Protein AF-A0A9D8PFH0-F1 (afdb_monomer)

Nearest PDB structures (foldseek):
  3r0a-assembly1_A  TM=5.376E-01  e=2.002E-03  Methanosarcina mazei
  6xjf-assembly3_C  TM=5.687E-01  e=9.816E-02  Pyrococcus furiosus DSM 3638
  7o9m-assembly1_a  TM=1.760E-01  e=1.041E+00  Homo sapiens
  7a5k-assembly1_a3  TM=1.758E-01  e=2.100E+00  Homo sapiens
  7of7-assembly1_a  TM=2.012E-01  e=6.213E+00  Homo sapiens

Secondary structure (DSSP, 8-state):
-EE-SS---SSS-HHHHHHHHHHTT---EEHHHHHHHH--TTHHHHHHIIIIIS-EEEEEEEEE-TTS-EEEEEEEEEEEE-------PPPHHHHHHHHHHTTTB-TTT--BSGGGGG--------------

pLDDT: mean 85.12, std 18.66, range [33.88, 98.56]

Solvent-accessible surface area (backbone atoms only — not comparable to full-atom values): 8072 Å² total; per-residue (Å²): 128,53,78,53,94,64,76,75,90,68,101,61,57,69,58,48,44,53,51,50,55,70,22,63,85,40,50,82,41,46,48,67,60,51,32,65,74,57,71,38,96,64,49,70,56,47,53,48,41,42,29,47,34,58,12,36,43,59,47,77,50,76,42,62,48,97,86,67,47,77,37,52,24,36,22,28,78,47,60,46,33,50,89,35,54,73,80,83,72,80,47,74,64,57,50,46,53,53,37,59,73,46,68,39,30,39,94,86,76,65,52,61,53,71,69,62,79,75,62,82,72,90,72,90,72,90,76,87,79,76,86,133

Mean predicted aligned error: 10.41 Å

Radius of gyration: 20.17 Å; Cα contacts (8 Å, |Δi|>4): 159; chains: 1; bounding box: 37×49×45 Å

Structure (mmCIF, N/CA/C/O backbone):
data_AF-A0A9D8PFH0-F1
#
_entry.id   AF-A0A9D8PFH0-F1
#
loop_
_atom_site.group_PDB
_atom_site.id
_atom_site.type_symbol
_atom_site.label_atom_id
_atom_site.label_alt_id
_atom_site.label_comp_id
_atom_site.label_asym_id
_atom_site.label_entity_id
_atom_site.label_seq_id
_atom_site.pdbx_PDB_ins_code
_atom_site.Cartn_x
_atom_site.Cartn_y
_atom_site.Cartn_z
_atom_site.occupancy
_atom_site.B_iso_or_equiv
_atom_site.auth_seq_id
_atom_site.auth_comp_id
_atom_site.auth_asym_id
_atom_site.auth_atom_id
_atom_site.pdbx_PDB_model_num
ATOM 1 N N . MET A 1 1 ? -5.607 -22.322 -3.743 1.00 58.69 1 MET A N 1
ATOM 2 C CA . MET A 1 1 ? -6.485 -21.445 -2.941 1.00 58.69 1 MET A CA 1
ATOM 3 C C . MET A 1 1 ? -6.364 -21.895 -1.505 1.00 58.69 1 MET A C 1
ATOM 5 O O . MET A 1 1 ? -6.451 -23.096 -1.274 1.00 58.69 1 MET A O 1
ATOM 9 N N . THR A 1 2 ? -6.122 -20.965 -0.585 1.00 71.69 2 THR A N 1
ATOM 10 C CA . THR A 1 2 ? -5.813 -21.293 0.813 1.00 71.69 2 THR A CA 1
ATOM 11 C C . THR A 1 2 ? -6.511 -20.288 1.722 1.00 71.69 2 THR A C 1
ATOM 13 O O . THR A 1 2 ? -6.394 -19.083 1.500 1.00 71.69 2 THR A O 1
ATOM 16 N N . LEU A 1 3 ? -7.257 -20.791 2.707 1.00 73.69 3 LEU A N 1
ATOM 17 C CA . LEU A 1 3 ? -7.781 -20.007 3.823 1.00 73.69 3 LEU A CA 1
ATOM 18 C C . LEU A 1 3 ? -6.764 -20.082 4.959 1.00 73.69 3 LEU A C 1
ATOM 20 O O . LEU A 1 3 ? -6.305 -21.172 5.299 1.00 73.69 3 LEU A O 1
ATOM 24 N N . TYR A 1 4 ? -6.400 -18.932 5.511 1.00 77.19 4 TYR A N 1
ATOM 25 C CA . TYR A 1 4 ? -5.435 -18.832 6.601 1.00 77.19 4 TYR A CA 1
ATOM 26 C C . TYR A 1 4 ? -6.157 -18.472 7.901 1.00 77.19 4 TYR A C 1
ATOM 28 O O . TYR A 1 4 ? -7.036 -17.618 7.898 1.00 77.19 4 TYR A O 1
ATOM 36 N N . HIS A 1 5 ? -5.780 -19.109 9.009 1.00 80.62 5 HIS A N 1
ATOM 37 C CA . HIS A 1 5 ? -6.302 -18.775 10.341 1.00 80.62 5 HIS A CA 1
ATOM 38 C C . HIS A 1 5 ? -5.420 -17.752 11.072 1.00 80.62 5 HIS A C 1
ATOM 40 O O . HIS A 1 5 ? -5.904 -17.003 11.915 1.00 80.62 5 HIS A O 1
ATOM 46 N N . GLU A 1 6 ? -4.144 -17.672 10.690 1.00 85.44 6 GLU A N 1
ATOM 47 C CA . GLU A 1 6 ? -3.1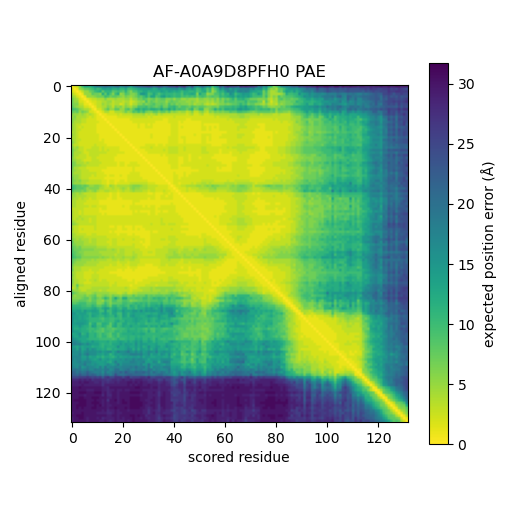48 -16.746 11.229 1.00 85.44 6 GLU A CA 1
ATOM 48 C C . GLU A 1 6 ? -2.359 -16.086 10.088 1.00 85.44 6 GLU A C 1
ATOM 50 O O . GLU A 1 6 ? -2.208 -16.698 9.017 1.00 85.44 6 GLU A O 1
ATOM 55 N N . PRO A 1 7 ? -1.852 -14.853 10.283 1.00 85.62 7 PRO A N 1
ATOM 56 C CA . PRO A 1 7 ? -1.057 -14.187 9.269 1.00 85.62 7 PRO A CA 1
ATOM 57 C C . PRO A 1 7 ? 0.251 -14.957 9.036 1.00 85.62 7 PRO A C 1
ATOM 59 O O . PRO A 1 7 ? 0.900 -15.372 9.999 1.00 85.62 7 PRO A O 1
ATOM 62 N N . PRO A 1 8 ? 0.685 -15.128 7.776 1.00 87.12 8 PRO A N 1
ATOM 63 C CA . PRO A 1 8 ? 1.970 -15.744 7.472 1.00 87.12 8 PRO A CA 1
ATOM 64 C C . PRO A 1 8 ? 3.119 -14.969 8.119 1.00 87.12 8 PRO A C 1
ATOM 66 O O . PRO A 1 8 ? 3.068 -13.745 8.261 1.00 87.12 8 PRO A O 1
ATOM 69 N N . THR A 1 9 ? 4.169 -15.695 8.495 1.00 85.44 9 THR A N 1
ATOM 70 C CA . THR A 1 9 ? 5.322 -15.155 9.229 1.00 85.44 9 THR A CA 1
ATOM 71 C C . THR A 1 9 ? 6.589 -15.052 8.382 1.00 85.44 9 THR A C 1
ATOM 73 O O . THR A 1 9 ? 7.526 -14.366 8.785 1.00 85.44 9 THR A O 1
ATOM 76 N N . ASP A 1 10 ? 6.615 -15.671 7.202 1.00 83.69 10 ASP A N 1
ATOM 77 C CA . ASP A 1 10 ? 7.745 -15.698 6.277 1.00 83.69 10 ASP A CA 1
ATOM 78 C C . ASP A 1 10 ? 7.322 -15.346 4.833 1.00 83.69 10 ASP A C 1
ATOM 80 O O . ASP A 1 10 ? 6.169 -15.018 4.548 1.00 83.69 10 ASP A O 1
ATOM 84 N N . GLY A 1 11 ? 8.289 -15.302 3.909 1.00 86.12 11 GLY A N 1
ATOM 85 C CA . GLY A 1 11 ? 8.034 -15.041 2.483 1.00 86.12 11 GLY A CA 1
ATOM 86 C C . GLY A 1 11 ? 7.688 -13.589 2.120 1.00 86.12 11 GLY A C 1
ATOM 87 O O . GLY A 1 11 ? 7.529 -13.272 0.938 1.00 86.12 11 GLY A O 1
ATOM 88 N N . TYR A 1 12 ? 7.631 -12.691 3.105 1.00 92.69 12 TYR A N 1
ATOM 89 C CA . TYR A 1 12 ? 7.339 -11.272 2.928 1.00 92.69 12 TYR A CA 1
ATOM 90 C C . TYR A 1 12 ? 8.398 -10.375 3.568 1.00 92.69 12 TYR A C 1
ATOM 92 O O . TYR A 1 12 ? 9.043 -10.731 4.549 1.00 92.69 12 TYR A O 1
ATOM 100 N N . SER A 1 13 ? 8.550 -9.166 3.023 1.00 93.88 13 SER A N 1
ATOM 101 C CA . SER A 1 13 ? 9.294 -8.101 3.701 1.00 93.88 13 SER A CA 1
ATOM 102 C C . SER A 1 13 ? 8.620 -7.738 5.025 1.00 93.88 13 SER A C 1
ATOM 104 O O . SER A 1 13 ? 7.391 -7.761 5.094 1.00 93.88 13 SER A O 1
ATOM 106 N N . GLU A 1 14 ? 9.390 -7.263 6.000 1.00 95.06 14 GLU A N 1
ATOM 107 C CA . GLU A 1 14 ? 8.891 -6.800 7.303 1.00 95.06 14 GLU A CA 1
ATOM 108 C C . GLU A 1 14 ? 7.679 -5.859 7.192 1.00 95.06 14 GLU A C 1
ATOM 110 O O . GLU A 1 14 ? 6.647 -6.107 7.808 1.00 95.06 14 GLU A O 1
ATOM 115 N N . ALA A 1 15 ? 7.740 -4.860 6.305 1.00 96.12 15 ALA A N 1
ATOM 116 C CA . ALA A 1 15 ? 6.630 -3.939 6.054 1.00 96.12 15 ALA A CA 1
ATOM 117 C C . ALA A 1 15 ? 5.319 -4.653 5.677 1.00 96.12 15 ALA A C 1
ATOM 119 O O . ALA A 1 15 ? 4.254 -4.323 6.187 1.00 96.12 15 ALA A O 1
ATOM 120 N N . LYS A 1 16 ? 5.394 -5.656 4.796 1.00 96.69 16 LYS A N 1
ATOM 121 C CA . LYS A 1 16 ? 4.229 -6.446 4.371 1.00 96.69 16 LYS A CA 1
ATOM 122 C C . LYS A 1 16 ? 3.686 -7.302 5.516 1.00 96.69 16 LYS A C 1
ATOM 124 O O . LYS A 1 16 ? 2.473 -7.414 5.642 1.00 96.69 16 LYS A O 1
ATOM 129 N N . LEU A 1 17 ? 4.563 -7.868 6.347 1.00 96.69 17 LEU A N 1
ATOM 130 C CA . LEU A 1 17 ? 4.161 -8.644 7.523 1.00 96.69 17 LEU A CA 1
ATOM 131 C C . LEU A 1 17 ? 3.437 -7.766 8.548 1.00 96.69 17 LEU A C 1
ATOM 133 O O . LEU A 1 17 ? 2.390 -8.164 9.048 1.00 96.69 17 LEU A O 1
ATOM 137 N N . ILE A 1 18 ? 3.961 -6.568 8.830 1.00 97.19 18 ILE A N 1
ATOM 138 C CA . ILE A 1 18 ? 3.324 -5.594 9.730 1.00 97.19 18 ILE A CA 1
ATOM 139 C C . ILE A 1 18 ? 1.946 -5.208 9.193 1.00 97.19 18 ILE A C 1
ATOM 141 O O . ILE A 1 18 ? 0.957 -5.342 9.908 1.00 97.19 18 ILE A O 1
ATOM 145 N N . ILE A 1 19 ? 1.866 -4.811 7.919 1.00 97.75 19 ILE A N 1
ATOM 146 C CA . ILE A 1 19 ? 0.600 -4.446 7.271 1.00 97.75 19 ILE A CA 1
ATOM 147 C C . ILE A 1 19 ? -0.412 -5.586 7.380 1.00 97.75 19 ILE A C 1
ATOM 149 O O . ILE A 1 19 ? -1.535 -5.368 7.818 1.00 97.75 19 ILE A O 1
ATOM 153 N N . LEU A 1 20 ? -0.031 -6.809 7.008 1.00 96.88 20 LEU A N 1
ATOM 154 C CA . LEU A 1 20 ? -0.962 -7.932 7.003 1.00 96.88 20 LEU A CA 1
ATOM 155 C C . LEU A 1 20 ? -1.453 -8.283 8.414 1.00 96.88 20 LEU A C 1
ATOM 157 O O . LEU A 1 20 ? -2.629 -8.591 8.574 1.00 96.88 20 LEU A O 1
ATOM 161 N N . LYS A 1 21 ? -0.585 -8.175 9.430 1.00 96.94 21 LYS A N 1
ATOM 162 C CA . LYS A 1 21 ? -0.970 -8.324 10.841 1.00 96.94 21 LYS A CA 1
ATOM 163 C C . LYS A 1 21 ? -1.970 -7.255 11.275 1.00 96.94 21 LYS A C 1
ATOM 165 O O . LYS A 1 21 ? -2.963 -7.597 11.899 1.00 96.94 21 LYS A O 1
ATOM 170 N N . MET A 1 22 ? -1.742 -5.990 10.920 1.00 97.88 22 MET A N 1
ATOM 171 C CA . MET A 1 22 ? -2.666 -4.899 11.257 1.00 97.88 22 MET A CA 1
ATOM 172 C C . MET A 1 22 ? -4.049 -5.091 10.628 1.00 97.88 22 MET A C 1
ATOM 174 O O . MET A 1 22 ? -5.053 -4.778 11.253 1.00 97.88 22 MET A O 1
ATOM 178 N N . LEU A 1 23 ? -4.110 -5.596 9.393 1.00 97.88 23 LEU A N 1
ATOM 179 C CA . LEU A 1 23 ? -5.374 -5.794 8.679 1.00 97.88 23 LEU A CA 1
ATOM 180 C C . LEU A 1 23 ? -6.093 -7.099 9.058 1.00 97.88 23 LEU A C 1
ATOM 182 O O . LEU A 1 23 ? -7.208 -7.315 8.585 1.00 97.88 23 LEU A O 1
ATOM 186 N N . TRP A 1 24 ? -5.467 -7.976 9.851 1.00 97.25 24 TRP A N 1
ATOM 187 C CA . TRP A 1 24 ? -5.889 -9.372 10.005 1.00 97.25 24 TRP A CA 1
ATOM 188 C C . TRP A 1 24 ? -7.287 -9.537 10.601 1.00 97.25 24 TRP A C 1
ATOM 190 O O . TRP A 1 24 ? -8.029 -10.420 10.174 1.00 97.25 24 TRP A O 1
ATOM 200 N N . ASP A 1 25 ? -7.666 -8.659 11.528 1.00 95.94 25 ASP A N 1
ATOM 201 C CA . A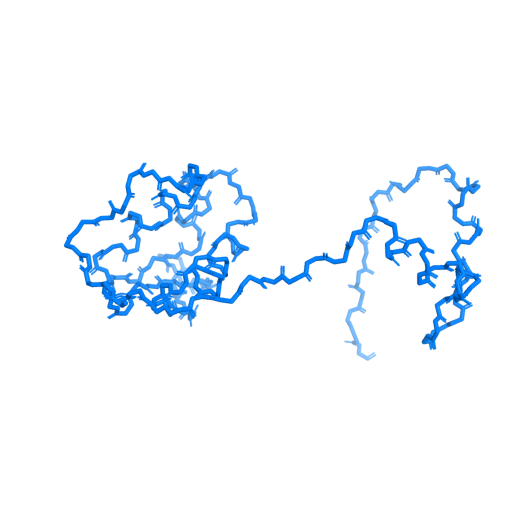SP A 1 25 ? -8.968 -8.706 12.205 1.00 95.94 25 ASP A CA 1
ATOM 202 C C . ASP A 1 25 ? -10.127 -8.245 11.302 1.00 95.94 25 ASP A C 1
ATOM 204 O O . ASP A 1 25 ? -11.293 -8.357 11.669 1.00 95.94 25 ASP A O 1
ATOM 208 N N . GLY A 1 26 ? -9.826 -7.735 10.102 1.00 96.50 26 GLY A N 1
ATOM 209 C CA . GLY A 1 26 ? -10.817 -7.285 9.121 1.00 96.50 26 GLY A CA 1
ATOM 210 C C . GLY A 1 26 ? -11.433 -5.914 9.411 1.00 96.50 26 GLY A C 1
ATOM 211 O O . GLY A 1 26 ? -12.272 -5.431 8.642 1.00 96.50 26 GLY A O 1
ATOM 212 N N . GLU A 1 27 ? -10.982 -5.255 10.476 1.00 97.62 27 GLU A N 1
ATOM 213 C CA . GLU A 1 27 ? -11.338 -3.878 10.793 1.00 97.62 27 GLU A CA 1
ATOM 214 C C . GLU A 1 27 ? -10.649 -2.873 9.863 1.00 97.62 27 GLU A C 1
ATOM 216 O O . GLU A 1 27 ? -9.613 -3.139 9.246 1.00 97.62 27 GLU A O 1
ATOM 221 N N . TRP A 1 28 ? -11.252 -1.690 9.743 1.00 98.19 28 TRP A N 1
ATOM 222 C CA . TRP A 1 28 ? -10.661 -0.598 8.974 1.00 98.19 28 TRP A CA 1
ATOM 223 C C . TRP A 1 28 ? -9.463 -0.006 9.713 1.00 98.19 28 TRP A C 1
ATOM 225 O O . TRP A 1 28 ? -9.613 0.555 10.794 1.00 98.19 28 TRP A O 1
ATOM 235 N N . VAL A 1 29 ? -8.297 -0.050 9.075 1.00 98.31 29 VAL A N 1
ATOM 236 C CA . VAL A 1 29 ? -7.061 0.582 9.548 1.00 98.31 29 VAL A CA 1
ATOM 237 C C . VAL A 1 29 ? -6.765 1.803 8.688 1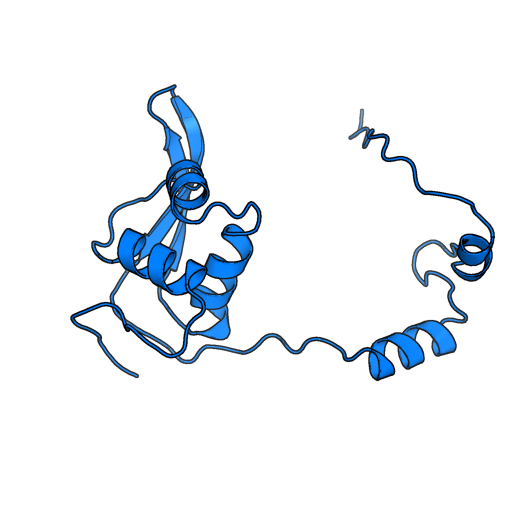.00 98.31 29 VAL A C 1
ATOM 239 O O . VAL A 1 29 ? -6.809 1.729 7.453 1.00 98.31 29 VAL A O 1
ATOM 242 N N . LEU A 1 30 ? -6.477 2.942 9.320 1.00 98.38 30 LEU A N 1
ATOM 243 C CA . LEU A 1 30 ? -6.145 4.165 8.598 1.00 98.38 30 LEU A CA 1
ATOM 244 C C . LEU A 1 30 ? -4.723 4.081 8.042 1.00 98.38 30 LEU A C 1
ATOM 246 O O . LEU A 1 30 ? -3.821 3.497 8.633 1.00 98.38 30 LEU A O 1
ATOM 250 N N . GLY A 1 31 ? -4.502 4.718 6.897 1.00 97.00 31 GLY A N 1
ATOM 251 C CA . GLY A 1 31 ? -3.182 4.802 6.285 1.00 97.00 31 GLY A CA 1
ATOM 252 C C . GLY A 1 31 ? -2.165 5.547 7.150 1.00 97.00 31 GLY A C 1
ATOM 253 O O . GLY A 1 31 ? -0.980 5.256 7.043 1.00 97.00 31 GLY A O 1
ATOM 254 N N . ASP A 1 32 ? -2.617 6.455 8.019 1.00 96.56 32 ASP A N 1
ATOM 255 C CA . ASP A 1 32 ? -1.760 7.127 9.003 1.00 96.56 32 ASP A CA 1
ATOM 256 C C . ASP A 1 32 ? -1.219 6.116 10.032 1.00 96.56 32 ASP A C 1
ATOM 258 O O . ASP A 1 32 ? -0.014 6.086 10.269 1.00 96.56 32 ASP A O 1
ATOM 262 N N . ASP A 1 33 ? -2.069 5.214 10.540 1.00 97.69 33 ASP A N 1
ATOM 263 C CA . ASP A 1 33 ? -1.662 4.156 11.479 1.00 97.69 33 ASP A CA 1
ATOM 264 C C . ASP A 1 33 ? -0.698 3.163 10.809 1.00 97.69 33 ASP A C 1
ATOM 266 O O . ASP A 1 33 ? 0.291 2.726 11.398 1.00 97.69 33 ASP A O 1
ATOM 270 N N . VAL A 1 34 ? -0.952 2.820 9.538 1.00 97.75 34 VAL A N 1
ATOM 271 C CA . VAL A 1 34 ? -0.044 1.966 8.754 1.00 97.75 34 VAL A CA 1
ATOM 272 C C . VAL A 1 34 ? 1.303 2.656 8.535 1.00 97.75 34 VAL A C 1
ATOM 274 O O . VAL A 1 34 ? 2.352 2.019 8.641 1.00 97.75 34 VAL A O 1
ATOM 277 N N . LEU A 1 35 ? 1.290 3.952 8.216 1.00 97.31 35 LEU A N 1
ATOM 278 C CA . LEU A 1 35 ? 2.502 4.743 8.028 1.00 97.31 35 LEU A CA 1
ATOM 279 C C . LEU A 1 35 ? 3.335 4.782 9.309 1.00 97.31 35 LEU A C 1
ATOM 281 O O . LEU A 1 35 ? 4.547 4.583 9.237 1.00 97.31 35 LEU A O 1
ATOM 285 N N . GLU A 1 36 ? 2.693 5.022 10.451 1.00 97.38 36 GLU A N 1
ATOM 286 C CA . GLU A 1 36 ? 3.339 5.039 11.762 1.00 97.38 36 GLU A CA 1
ATOM 287 C C . GLU A 1 36 ? 3.967 3.679 12.089 1.00 97.38 36 GLU A C 1
ATOM 289 O O . GLU A 1 36 ? 5.146 3.616 12.434 1.00 97.38 36 GLU A O 1
ATOM 294 N N . ALA A 1 37 ? 3.227 2.585 11.891 1.00 97.50 37 ALA A N 1
ATOM 295 C CA . ALA A 1 37 ? 3.697 1.239 12.208 1.00 97.50 37 ALA A CA 1
ATOM 296 C C . ALA A 1 37 ? 4.839 0.753 11.299 1.00 97.50 37 ALA A C 1
ATOM 298 O O . ALA A 1 37 ? 5.753 0.067 11.753 1.00 97.50 37 ALA A O 1
ATOM 299 N N . VAL A 1 38 ? 4.792 1.075 10.003 1.00 97.00 38 VAL A N 1
ATOM 300 C CA . VAL A 1 38 ? 5.787 0.607 9.021 1.00 97.00 38 VAL A CA 1
ATOM 301 C C . VAL A 1 38 ? 6.990 1.554 8.925 1.00 97.00 38 VAL A C 1
ATOM 303 O O . VAL A 1 38 ? 8.072 1.140 8.504 1.00 97.00 38 VAL A O 1
ATOM 306 N N . GLY A 1 39 ? 6.812 2.838 9.248 1.00 95.75 39 GLY A N 1
ATOM 307 C CA . GLY A 1 39 ? 7.846 3.869 9.122 1.00 95.75 39 GLY A CA 1
ATOM 308 C C . GLY A 1 39 ? 8.255 4.179 7.674 1.00 95.75 39 GLY A C 1
ATOM 309 O O . GLY A 1 39 ? 9.302 4.781 7.436 1.00 95.75 39 GLY A O 1
ATOM 310 N N . GLN A 1 40 ? 7.463 3.754 6.682 1.00 91.00 40 GLN A N 1
ATOM 311 C CA . GLN A 1 40 ? 7.762 3.920 5.255 1.00 91.00 40 GLN A CA 1
ATOM 312 C C . GLN A 1 40 ? 6.618 4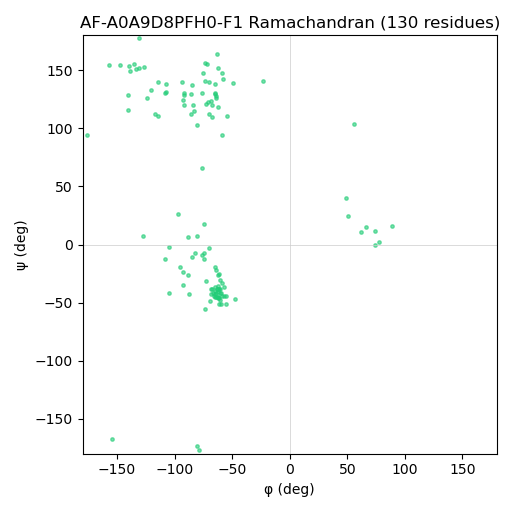.647 4.550 1.00 91.00 40 GLN A C 1
ATOM 314 O O . GLN A 1 40 ? 5.480 4.187 4.552 1.00 91.00 40 GLN A O 1
ATOM 319 N N . SER A 1 41 ? 6.934 5.742 3.854 1.00 90.62 41 SER A N 1
ATOM 320 C CA . SER A 1 41 ? 5.947 6.547 3.116 1.00 90.62 41 SER A CA 1
ATOM 321 C C . SER A 1 41 ? 5.289 5.818 1.941 1.00 90.62 41 SER A C 1
ATOM 323 O O . SER A 1 41 ? 4.219 6.218 1.498 1.00 90.62 41 SER A O 1
ATOM 325 N N . TYR A 1 42 ? 5.906 4.743 1.448 1.00 93.00 42 TYR A N 1
ATOM 326 C CA . TYR A 1 42 ? 5.433 3.928 0.325 1.00 93.00 42 TYR A CA 1
ATOM 327 C C . TYR A 1 42 ? 4.657 2.673 0.771 1.00 93.00 42 TYR A C 1
ATOM 329 O O . TYR A 1 42 ? 4.631 1.661 0.062 1.00 93.00 42 TYR A O 1
ATOM 337 N N . TYR A 1 43 ? 4.036 2.706 1.956 1.00 96.25 43 TYR A N 1
ATOM 338 C CA . TYR A 1 43 ? 3.213 1.605 2.471 1.00 96.25 43 TYR A CA 1
ATOM 339 C C . TYR A 1 43 ? 2.040 1.263 1.534 1.00 96.25 43 TYR A C 1
ATOM 341 O O . TYR A 1 43 ? 1.690 0.095 1.372 1.00 96.25 43 TYR A O 1
ATOM 349 N N . ASP A 1 44 ? 1.480 2.263 0.848 1.00 96.25 44 ASP A N 1
ATOM 350 C CA . ASP A 1 44 ? 0.393 2.122 -0.125 1.00 96.25 44 ASP A CA 1
ATOM 351 C C . ASP A 1 44 ? 0.767 1.143 -1.250 1.00 96.25 44 ASP A C 1
ATOM 353 O O . ASP A 1 44 ? -0.052 0.352 -1.727 1.00 96.25 44 ASP A O 1
ATOM 357 N N . ARG A 1 45 ? 2.040 1.157 -1.660 1.00 94.94 45 ARG A N 1
ATOM 358 C CA . ARG A 1 45 ? 2.579 0.232 -2.649 1.00 94.94 45 ARG A CA 1
ATOM 359 C C . ARG A 1 45 ? 2.635 -1.184 -2.095 1.00 94.94 45 ARG A C 1
ATOM 361 O O . ARG A 1 45 ? 2.262 -2.109 -2.808 1.00 94.94 45 ARG A O 1
ATOM 368 N N . ARG A 1 46 ? 3.060 -1.360 -0.841 1.00 96.62 46 ARG A N 1
ATOM 369 C CA . ARG A 1 46 ? 3.113 -2.679 -0.190 1.00 96.62 46 ARG A CA 1
ATOM 370 C C . ARG A 1 46 ? 1.727 -3.294 -0.046 1.00 96.62 46 ARG A C 1
ATOM 372 O O . ARG A 1 46 ? 1.579 -4.484 -0.303 1.00 96.62 46 ARG A O 1
ATOM 379 N N . ILE A 1 47 ? 0.716 -2.480 0.254 1.00 97.25 47 ILE A N 1
ATOM 380 C CA . ILE A 1 47 ? -0.689 -2.907 0.267 1.00 97.25 47 ILE A CA 1
ATOM 381 C C . ILE A 1 47 ? -1.140 -3.359 -1.127 1.00 97.25 47 ILE A C 1
ATOM 383 O O . ILE A 1 47 ? -1.740 -4.422 -1.264 1.00 97.25 47 ILE A O 1
ATOM 387 N N . ARG A 1 48 ? -0.820 -2.595 -2.181 1.00 95.75 48 ARG A N 1
ATOM 388 C CA . ARG A 1 48 ? -1.138 -2.992 -3.566 1.00 95.75 48 ARG A CA 1
ATOM 389 C C . ARG A 1 48 ? -0.438 -4.278 -3.985 1.00 95.75 48 ARG A C 1
ATOM 391 O O . ARG A 1 48 ? -1.045 -5.084 -4.671 1.00 95.75 48 ARG A O 1
ATOM 398 N N . GLU A 1 49 ? 0.808 -4.485 -3.575 1.00 95.44 49 GLU A N 1
ATOM 399 C CA . GLU A 1 49 ? 1.519 -5.742 -3.825 1.00 95.44 49 GLU A CA 1
ATOM 400 C C . GLU A 1 49 ? 0.833 -6.914 -3.100 1.00 95.44 49 GLU A C 1
ATOM 402 O O . GLU A 1 49 ? 0.581 -7.940 -3.724 1.00 95.44 49 GLU A O 1
ATOM 407 N N . LEU A 1 50 ? 0.452 -6.744 -1.826 1.00 96.00 50 LEU A N 1
ATOM 408 C CA . LEU A 1 50 ? -0.289 -7.764 -1.072 1.00 96.00 50 LEU A CA 1
ATOM 409 C C . LEU A 1 50 ? -1.630 -8.116 -1.734 1.00 96.00 50 LEU A C 1
ATOM 411 O O . LEU A 1 50 ? -2.000 -9.285 -1.816 1.00 96.00 50 LEU A O 1
ATOM 415 N N . ARG A 1 51 ? -2.349 -7.112 -2.234 1.00 96.25 51 ARG A N 1
ATOM 416 C CA . ARG A 1 51 ? -3.640 -7.308 -2.894 1.00 96.25 51 ARG A CA 1
ATOM 417 C C . ARG A 1 51 ? -3.500 -7.923 -4.285 1.00 96.25 51 ARG A C 1
ATOM 419 O O . ARG A 1 51 ? -4.092 -8.957 -4.572 1.00 96.25 51 ARG A O 1
ATOM 426 N N . ASP A 1 52 ? -2.717 -7.283 -5.147 1.00 94.50 52 ASP A N 1
ATOM 427 C CA . ASP A 1 52 ? -2.701 -7.574 -6.580 1.00 94.50 52 ASP A CA 1
ATOM 428 C C . ASP A 1 52 ? -1.715 -8.710 -6.916 1.00 94.50 52 ASP A C 1
ATOM 430 O O . ASP A 1 52 ? -2.031 -9.587 -7.717 1.00 94.50 52 ASP A O 1
ATOM 434 N N . GLU A 1 53 ? -0.518 -8.711 -6.314 1.00 94.19 53 GLU A N 1
ATOM 435 C CA . GLU A 1 53 ? 0.550 -9.672 -6.639 1.00 94.19 53 GLU A CA 1
ATOM 436 C C . GLU A 1 53 ? 0.523 -10.913 -5.752 1.00 94.19 53 GLU A C 1
ATOM 438 O O . GLU A 1 53 ? 0.834 -12.007 -6.222 1.00 94.19 53 GLU A O 1
ATOM 443 N N . ASP A 1 54 ? 0.154 -10.753 -4.480 1.00 93.75 54 ASP A N 1
ATOM 444 C CA . ASP A 1 54 ? 0.094 -11.858 -3.524 1.00 93.75 54 ASP A CA 1
ATOM 445 C C . ASP A 1 54 ? -1.310 -12.471 -3.404 1.00 93.75 54 ASP A C 1
ATOM 447 O O . ASP A 1 54 ? -1.428 -13.626 -2.982 1.00 93.75 54 ASP A O 1
ATOM 451 N N . GLY A 1 55 ? -2.344 -11.735 -3.831 1.00 95.00 55 GLY A N 1
ATOM 452 C CA . GLY A 1 55 ? -3.721 -12.211 -3.975 1.00 95.00 55 GLY A CA 1
ATOM 453 C C . GLY A 1 55 ? -4.603 -12.072 -2.732 1.00 95.00 55 GLY A C 1
ATOM 454 O O . GLY A 1 55 ? -5.633 -12.741 -2.664 1.00 95.00 55 GLY A O 1
ATOM 455 N N . TRP A 1 56 ? -4.219 -11.270 -1.736 1.00 96.56 56 TRP A N 1
ATOM 456 C CA . TRP A 1 56 ? -5.043 -11.046 -0.543 1.00 96.56 56 TRP A CA 1
ATOM 457 C C . TRP A 1 56 ? -6.295 -10.216 -0.860 1.00 96.56 56 TRP A C 1
ATOM 459 O O . TRP A 1 56 ? -6.223 -9.226 -1.589 1.00 96.56 56 TRP A O 1
ATOM 469 N N . ASP A 1 57 ? -7.436 -10.574 -0.264 1.00 96.75 57 ASP A N 1
ATOM 470 C CA . ASP A 1 57 ? -8.713 -9.854 -0.410 1.00 96.75 57 ASP A CA 1
ATOM 471 C C . ASP A 1 57 ? -8.736 -8.562 0.429 1.00 96.75 57 ASP A C 1
ATOM 473 O O . ASP A 1 57 ? -9.454 -8.434 1.422 1.00 96.75 57 ASP A O 1
ATOM 477 N N . ILE A 1 58 ? -7.884 -7.604 0.057 1.00 97.94 58 ILE A N 1
ATOM 478 C CA . ILE A 1 58 ? -7.766 -6.304 0.724 1.00 97.94 58 ILE A CA 1
ATOM 479 C C . ILE A 1 58 ? -8.673 -5.280 0.039 1.00 97.94 58 ILE A C 1
ATOM 481 O O . ILE A 1 58 ? -8.535 -4.986 -1.151 1.00 97.94 58 ILE A O 1
ATOM 485 N N . GLU A 1 59 ? -9.548 -4.660 0.821 1.00 98.19 59 GLU A N 1
ATOM 486 C CA . GLU A 1 59 ? -10.365 -3.527 0.398 1.00 98.19 59 GLU A CA 1
ATOM 487 C C . GLU A 1 59 ? -9.689 -2.210 0.762 1.00 98.19 59 GLU A C 1
ATOM 489 O O . GLU A 1 59 ? -9.121 -2.063 1.842 1.00 98.19 59 GLU A O 1
ATOM 494 N N . SER A 1 60 ? -9.776 -1.238 -0.144 1.00 98.12 60 SER A N 1
ATOM 495 C CA . SER A 1 60 ? -9.319 0.134 0.075 1.00 98.12 60 SER A CA 1
ATOM 496 C C . SER A 1 60 ? -10.502 1.093 0.052 1.00 98.12 60 SER A C 1
ATOM 498 O O . SER A 1 60 ? -11.366 0.983 -0.816 1.00 98.12 60 SER A O 1
ATOM 500 N N . GLY A 1 61 ? -10.503 2.075 0.944 1.00 97.50 61 GLY A N 1
ATOM 501 C CA . GLY A 1 61 ? -11.531 3.104 1.029 1.00 97.50 61 GLY A CA 1
ATOM 502 C C . GLY A 1 61 ? -11.005 4.389 1.656 1.00 97.50 61 GLY A C 1
ATOM 503 O O . GLY A 1 61 ? -9.801 4.574 1.819 1.00 97.50 61 GLY A O 1
ATOM 504 N N . TRP A 1 62 ? -11.930 5.277 2.014 1.00 97.94 62 TRP A N 1
ATOM 505 C CA . TRP A 1 62 ? -11.642 6.509 2.746 1.00 97.94 62 TRP A CA 1
ATOM 506 C C . TRP A 1 62 ? -12.408 6.511 4.066 1.00 97.94 62 TRP A C 1
ATOM 508 O O . TRP A 1 62 ? -13.605 6.206 4.086 1.00 97.94 62 TRP A O 1
ATOM 518 N N . ARG A 1 63 ? -11.729 6.842 5.163 1.00 97.88 63 ARG A N 1
ATOM 519 C CA . ARG A 1 63 ? -12.311 6.962 6.509 1.00 97.88 63 ARG A CA 1
ATOM 520 C C . ARG A 1 63 ? -11.801 8.232 7.174 1.00 97.88 63 ARG A C 1
ATOM 522 O O . ARG A 1 63 ? -10.761 8.755 6.785 1.00 97.88 63 ARG A O 1
ATOM 529 N N . GLU A 1 64 ? -12.562 8.750 8.123 1.00 97.56 64 GLU A N 1
ATOM 530 C CA . GLU A 1 64 ? -12.144 9.902 8.918 1.00 97.56 64 GLU A CA 1
ATOM 531 C C . GLU A 1 64 ? -11.291 9.427 10.089 1.00 97.56 64 GLU A C 1
ATOM 533 O O . GLU A 1 64 ? -11.587 8.406 10.712 1.00 97.56 64 GLU A O 1
ATOM 538 N N . ASN A 1 65 ? -10.208 10.150 10.352 1.00 94.62 65 ASN A N 1
ATOM 539 C CA . ASN A 1 65 ? -9.423 9.966 11.561 1.00 94.62 65 ASN A CA 1
ATOM 540 C C . ASN A 1 65 ? -10.104 10.656 12.761 1.00 94.62 65 ASN A C 1
ATOM 542 O O . ASN A 1 65 ? -11.195 11.218 12.640 1.00 94.62 65 ASN A O 1
ATOM 546 N N . LYS A 1 66 ? -9.461 10.624 13.934 1.00 92.62 66 LYS A N 1
ATOM 547 C CA . LYS A 1 66 ? -10.010 11.218 15.167 1.00 92.62 66 LYS A CA 1
ATOM 548 C C . LYS A 1 66 ? -10.230 12.730 15.053 1.00 92.62 66 LYS A C 1
ATOM 550 O O . LYS A 1 66 ? -11.091 13.273 15.735 1.00 92.62 66 LYS A O 1
ATOM 555 N N . GLU A 1 67 ? -9.490 13.396 14.172 1.00 95.25 67 GLU A N 1
ATOM 556 C CA . GLU A 1 67 ? -9.606 14.824 13.880 1.00 95.25 67 GLU A CA 1
ATOM 557 C C . GLU A 1 67 ? -10.639 15.133 12.776 1.00 95.25 67 GLU A C 1
ATOM 559 O O . GLU A 1 67 ? -10.737 16.276 12.328 1.00 95.25 67 GLU A O 1
ATOM 564 N N . GLY A 1 68 ? -11.403 14.137 12.307 1.00 95.12 68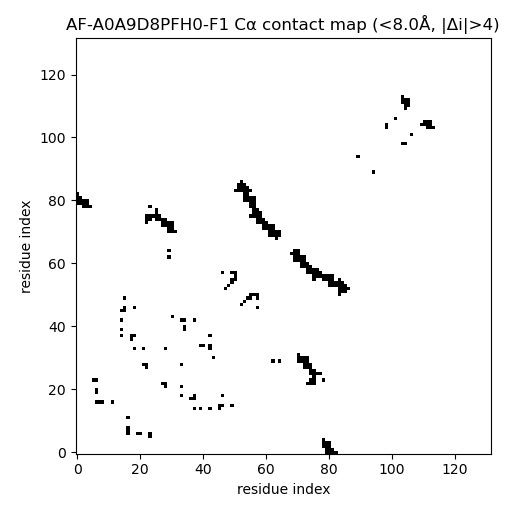 GLY A N 1
ATOM 565 C CA . GLY A 1 68 ? -12.409 14.302 11.250 1.00 95.12 68 GLY A CA 1
ATOM 566 C C . GLY A 1 68 ? -11.817 14.462 9.846 1.00 95.12 68 GLY A C 1
ATOM 567 O O . GLY A 1 68 ? -12.514 14.835 8.903 1.00 95.12 68 GLY A O 1
ATOM 568 N N . VAL A 1 69 ? -10.520 14.204 9.671 1.00 96.62 69 VAL A N 1
ATOM 569 C CA . VAL A 1 69 ? -9.846 14.350 8.382 1.00 96.62 69 VAL A CA 1
ATOM 570 C C . VAL A 1 69 ? -9.890 13.032 7.623 1.00 96.62 69 VAL A C 1
ATOM 572 O O . VAL A 1 69 ? -9.488 11.985 8.129 1.00 96.62 69 VAL A O 1
ATOM 575 N N . LYS A 1 70 ? -10.340 13.077 6.365 1.00 97.38 70 LYS A N 1
ATOM 576 C CA . LYS A 1 70 ? -10.356 11.894 5.500 1.00 97.38 70 LYS A CA 1
ATOM 577 C C . LYS A 1 70 ? -8.941 11.406 5.194 1.00 97.38 70 LYS A C 1
ATOM 579 O O . LYS A 1 70 ? -8.069 12.165 4.757 1.00 97.38 70 LYS A O 1
ATOM 584 N N . ARG A 1 71 ? -8.747 10.107 5.383 1.00 97.25 71 ARG A N 1
ATOM 585 C CA . ARG A 1 71 ? -7.519 9.363 5.121 1.00 97.25 71 ARG A CA 1
ATOM 586 C C . ARG A 1 71 ? -7.820 8.113 4.305 1.00 97.25 71 ARG A C 1
ATOM 588 O O . ARG A 1 71 ? -8.937 7.590 4.389 1.00 97.25 71 ARG A O 1
ATOM 595 N N . PRO A 1 72 ? -6.851 7.632 3.507 1.00 97.69 72 PRO A N 1
ATOM 596 C CA . PRO A 1 72 ? -6.958 6.299 2.940 1.00 97.69 72 PRO A CA 1
ATOM 597 C C . PRO A 1 72 ? -7.085 5.294 4.085 1.00 97.69 72 PRO A C 1
ATOM 599 O O . PRO A 1 72 ? -6.467 5.465 5.133 1.00 97.69 72 PRO A O 1
ATOM 602 N N . ALA A 1 73 ? -7.894 4.267 3.893 1.00 98.19 73 ALA A N 1
ATOM 603 C CA . ALA A 1 73 ? -8.110 3.216 4.871 1.00 98.19 73 ALA A CA 1
ATOM 604 C C . ALA A 1 73 ? -8.173 1.867 4.170 1.00 98.19 73 ALA A C 1
ATOM 606 O O . ALA A 1 73 ? -8.547 1.783 2.995 1.00 98.19 73 ALA A O 1
ATOM 607 N N . TYR A 1 74 ? -7.818 0.819 4.899 1.00 98.56 74 TYR A N 1
ATOM 608 C CA . TYR A 1 74 ? -7.692 -0.524 4.357 1.00 98.56 74 TYR A CA 1
ATOM 609 C C . TYR A 1 74 ? -8.261 -1.538 5.336 1.00 98.56 74 TYR A C 1
ATOM 611 O O . TYR A 1 74 ? -8.199 -1.327 6.543 1.00 98.56 74 TYR A O 1
ATOM 619 N N . ARG A 1 75 ? -8.795 -2.640 4.818 1.00 98.25 75 ARG A N 1
ATOM 620 C CA . ARG A 1 75 ? -9.170 -3.802 5.628 1.00 98.25 75 ARG A CA 1
ATOM 621 C C . ARG A 1 75 ? -8.991 -5.087 4.846 1.00 98.25 75 ARG A C 1
ATOM 623 O O . ARG A 1 75 ? -9.096 -5.082 3.617 1.00 98.25 75 ARG A O 1
ATOM 630 N N . LEU A 1 76 ? -8.787 -6.188 5.552 1.00 98.00 76 LEU A N 1
ATOM 631 C CA . LEU A 1 76 ? -8.888 -7.515 4.965 1.00 98.00 76 LEU A CA 1
ATOM 632 C C . LEU A 1 76 ? -10.367 -7.935 4.954 1.00 98.00 76 LEU A C 1
ATOM 634 O O . LEU A 1 76 ? -10.981 -8.075 6.005 1.00 98.00 76 LEU A O 1
ATOM 638 N N . ARG A 1 77 ? -10.976 -8.102 3.776 1.00 97.19 77 ARG A N 1
ATOM 639 C CA . ARG A 1 77 ? -12.392 -8.509 3.671 1.00 97.19 77 ARG A CA 1
ATOM 640 C C . ARG A 1 77 ? -12.609 -9.965 4.043 1.00 97.19 77 ARG A C 1
ATOM 642 O O . ARG A 1 77 ? -13.681 -10.326 4.520 1.00 97.19 77 ARG A O 1
ATOM 649 N N . SER A 1 78 ? -11.611 -10.795 3.777 1.00 95.38 78 SER A N 1
ATOM 650 C CA . SER A 1 78 ? -11.606 -12.205 4.126 1.00 95.38 78 SER A CA 1
ATOM 651 C C . SER A 1 78 ? -10.171 -12.718 4.199 1.00 95.38 78 SER A C 1
ATOM 653 O O . SER A 1 78 ? -9.285 -12.215 3.508 1.00 95.38 78 SER A O 1
ATOM 655 N N . HIS A 1 79 ? -9.932 -13.778 4.973 1.00 94.44 79 HIS A N 1
ATOM 656 C CA . HIS A 1 79 ? -8.633 -14.471 5.001 1.00 94.44 79 HIS A CA 1
ATOM 657 C C . HIS A 1 79 ? -8.376 -15.336 3.755 1.00 94.44 79 HIS A C 1
ATOM 659 O O . HIS A 1 79 ? -7.528 -16.232 3.763 1.00 94.44 79 HIS A O 1
ATOM 665 N N . TYR A 1 80 ? -9.128 -15.095 2.681 1.00 91.00 80 TYR A N 1
ATOM 666 C CA . TYR A 1 80 ? -8.933 -15.734 1.395 1.00 91.00 80 TYR A CA 1
ATOM 667 C C . TYR A 1 80 ? -7.736 -15.120 0.668 1.00 91.00 80 TYR A C 1
ATOM 669 O O . TYR A 1 80 ? -7.634 -13.903 0.492 1.00 91.00 80 TYR A O 1
ATOM 677 N N . ARG A 1 81 ? -6.857 -16.001 0.182 1.00 92.31 81 ARG A N 1
ATOM 678 C CA . ARG A 1 81 ? -5.763 -15.645 -0.717 1.00 92.31 81 ARG A CA 1
ATOM 679 C C . ARG A 1 81 ? -5.970 -16.289 -2.087 1.00 92.31 81 ARG A C 1
ATOM 681 O O . ARG A 1 81 ? -5.888 -17.514 -2.244 1.00 92.31 81 ARG A O 1
ATOM 688 N N . GLY A 1 82 ? -6.254 -15.443 -3.071 1.00 89.06 82 GLY A N 1
ATOM 689 C CA . GLY A 1 82 ? -6.421 -15.805 -4.472 1.00 89.06 82 GLY A CA 1
ATOM 690 C C . GLY A 1 82 ? -5.101 -15.963 -5.225 1.00 89.06 82 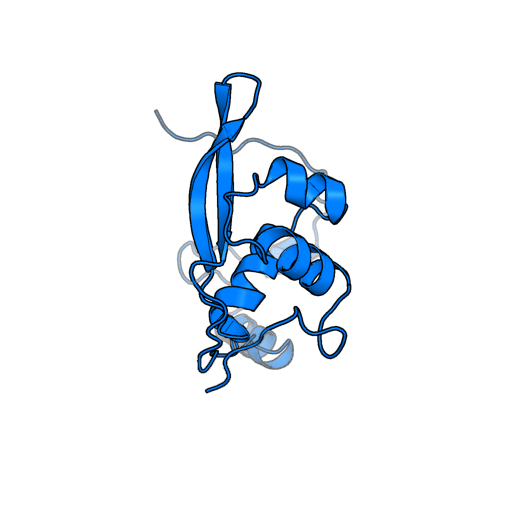GLY A C 1
ATOM 691 O O . GLY A 1 82 ? -4.011 -15.921 -4.655 1.00 89.06 82 GLY A O 1
ATOM 692 N N . GLN A 1 83 ? -5.205 -16.158 -6.541 1.00 87.38 83 GLN A N 1
ATOM 693 C CA . GLN A 1 83 ? -4.047 -16.174 -7.429 1.00 87.38 83 GLN A CA 1
ATOM 694 C C . GLN A 1 83 ? -3.650 -14.730 -7.749 1.00 87.38 83 GLN A C 1
ATOM 696 O O . GLN A 1 83 ? -4.311 -14.061 -8.539 1.00 87.38 83 GLN A O 1
ATOM 701 N N . GLY A 1 84 ? -2.597 -14.242 -7.100 1.00 86.19 84 GLY A N 1
ATOM 702 C CA . GLY A 1 84 ? -2.036 -12.935 -7.417 1.00 86.19 84 GLY A CA 1
ATOM 703 C C . GLY A 1 84 ? -1.294 -12.930 -8.759 1.00 86.19 84 GLY A C 1
ATOM 704 O O . GLY A 1 84 ? -0.833 -13.968 -9.244 1.00 86.19 84 GLY A O 1
ATOM 705 N N . ILE A 1 85 ? -1.191 -11.752 -9.372 1.00 87.75 85 ILE A N 1
ATOM 706 C CA . ILE A 1 85 ? -0.533 -11.536 -10.663 1.00 87.75 85 ILE A CA 1
ATOM 707 C C . ILE A 1 85 ? 0.653 -10.607 -10.436 1.00 87.75 85 ILE A C 1
ATOM 709 O O . ILE A 1 85 ? 0.484 -9.423 -10.142 1.00 87.75 85 ILE A O 1
ATOM 713 N N . LYS A 1 86 ? 1.875 -11.126 -10.596 1.00 83.81 86 LYS A N 1
ATOM 714 C CA . LYS A 1 86 ? 3.075 -10.292 -10.484 1.00 83.81 86 LYS A CA 1
ATOM 715 C C . LYS A 1 86 ? 3.088 -9.239 -11.583 1.00 83.81 86 LYS A C 1
ATOM 717 O O . LYS A 1 86 ? 2.990 -9.565 -12.767 1.00 83.81 86 LYS A O 1
ATOM 722 N N . ARG A 1 87 ? 3.271 -7.974 -11.200 1.00 74.25 87 ARG A N 1
ATOM 723 C CA . ARG A 1 87 ? 3.488 -6.899 -12.167 1.00 74.25 87 ARG A CA 1
ATOM 724 C C . ARG A 1 87 ? 4.843 -7.124 -12.835 1.00 74.25 87 ARG A C 1
ATOM 726 O O . ARG A 1 87 ? 5.878 -7.141 -12.169 1.00 74.25 87 ARG A O 1
ATOM 733 N N . ILE A 1 88 ? 4.841 -7.290 -14.154 1.00 77.56 88 ILE A N 1
ATOM 734 C CA . ILE A 1 88 ? 6.076 -7.381 -14.933 1.00 77.56 88 ILE A CA 1
ATOM 735 C C . ILE A 1 88 ? 6.708 -5.990 -14.923 1.00 77.56 88 ILE A C 1
ATOM 737 O O . ILE A 1 88 ? 6.154 -5.036 -15.469 1.00 77.56 88 ILE A O 1
ATOM 741 N N . SER A 1 89 ? 7.852 -5.855 -14.255 1.00 78.62 89 SER A N 1
ATOM 742 C CA . SER A 1 89 ? 8.666 -4.650 -14.389 1.00 78.62 89 SER A CA 1
ATOM 743 C C . SER A 1 89 ? 9.583 -4.818 -15.591 1.00 78.62 89 SER A C 1
ATOM 745 O O . SER A 1 89 ? 10.265 -5.831 -15.706 1.00 78.62 89 SER A O 1
ATOM 747 N N . ILE A 1 90 ? 9.594 -3.827 -16.483 1.00 85.94 90 ILE A N 1
ATOM 748 C CA . ILE A 1 90 ? 10.566 -3.800 -17.575 1.00 85.94 90 ILE A CA 1
ATOM 749 C C . ILE A 1 90 ? 11.974 -3.649 -16.991 1.00 85.94 90 ILE A C 1
ATOM 751 O O . ILE A 1 90 ? 12.239 -2.782 -16.143 1.00 85.94 90 ILE A O 1
ATOM 755 N N . SER A 1 91 ? 12.873 -4.517 -17.432 1.00 87.06 91 SER A N 1
ATOM 756 C CA . SER A 1 91 ? 14.279 -4.534 -17.052 1.00 87.06 91 SER A CA 1
ATOM 757 C C . SER A 1 91 ? 14.994 -3.258 -17.502 1.00 87.06 91 SER A C 1
ATOM 759 O O . SER A 1 91 ? 14.526 -2.505 -18.358 1.00 87.06 91 SER A O 1
ATOM 761 N N . ALA A 1 92 ? 16.176 -2.998 -16.939 1.00 87.31 92 ALA A N 1
ATOM 762 C CA . ALA A 1 92 ? 17.007 -1.878 -17.382 1.00 87.31 92 ALA A CA 1
ATOM 763 C C . ALA A 1 92 ? 17.417 -2.002 -18.862 1.00 87.31 92 ALA A C 1
ATOM 765 O O . ALA A 1 92 ? 17.571 -0.985 -19.534 1.00 87.31 92 ALA A O 1
ATOM 766 N N . ALA A 1 93 ? 17.568 -3.233 -19.363 1.00 89.19 93 ALA A N 1
ATOM 767 C CA . ALA A 1 93 ? 17.863 -3.499 -20.765 1.00 89.19 93 ALA A CA 1
ATOM 768 C C . ALA A 1 93 ? 16.663 -3.160 -21.660 1.00 89.19 93 ALA A C 1
ATOM 770 O O . ALA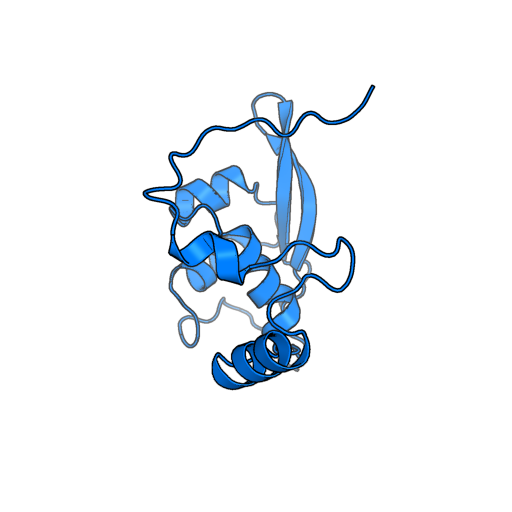 A 1 93 ? 16.822 -2.409 -22.613 1.00 89.19 93 ALA A O 1
ATOM 771 N N . GLU A 1 94 ? 15.458 -3.614 -21.311 1.00 90.62 94 GLU A N 1
ATOM 772 C CA . GLU A 1 94 ? 14.236 -3.279 -22.059 1.00 90.62 94 GLU A CA 1
ATOM 773 C C . GLU A 1 94 ? 13.946 -1.777 -22.032 1.00 90.62 94 GLU A C 1
ATOM 775 O O . GLU A 1 94 ? 13.633 -1.188 -23.061 1.00 90.62 94 GLU A O 1
ATOM 780 N N . LYS A 1 95 ? 14.136 -1.120 -20.880 1.00 89.00 95 LYS A N 1
ATOM 781 C CA . LYS A 1 95 ? 14.063 0.347 -20.789 1.00 89.00 95 LYS A CA 1
ATOM 782 C C . LYS A 1 95 ? 15.043 1.022 -21.740 1.00 89.00 95 LYS A C 1
ATOM 784 O O . LYS A 1 95 ? 14.678 1.999 -22.382 1.00 89.00 95 LYS A O 1
ATOM 789 N N . ARG A 1 96 ? 16.282 0.527 -21.808 1.00 89.06 96 ARG A N 1
ATOM 790 C CA . ARG A 1 96 ? 17.297 1.061 -22.718 1.00 89.06 96 ARG A CA 1
ATOM 791 C C . ARG A 1 96 ? 16.867 0.892 -24.172 1.00 89.06 96 ARG A C 1
ATOM 793 O O . ARG A 1 96 ? 16.948 1.864 -24.904 1.00 89.06 96 ARG A O 1
ATOM 800 N N . LEU A 1 97 ? 16.353 -0.280 -24.547 1.00 93.69 97 LEU A N 1
ATOM 801 C CA . LEU A 1 97 ? 15.860 -0.544 -25.901 1.00 93.69 97 LEU A CA 1
ATOM 802 C C . LEU A 1 97 ? 14.737 0.419 -26.303 1.00 93.69 97 LEU A C 1
ATOM 804 O O . LEU A 1 97 ? 14.780 0.969 -27.397 1.00 93.69 97 LEU A O 1
ATOM 808 N N . ILE A 1 98 ?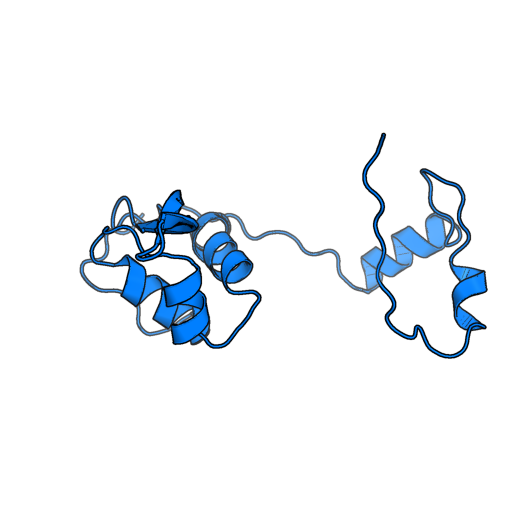 13.773 0.662 -2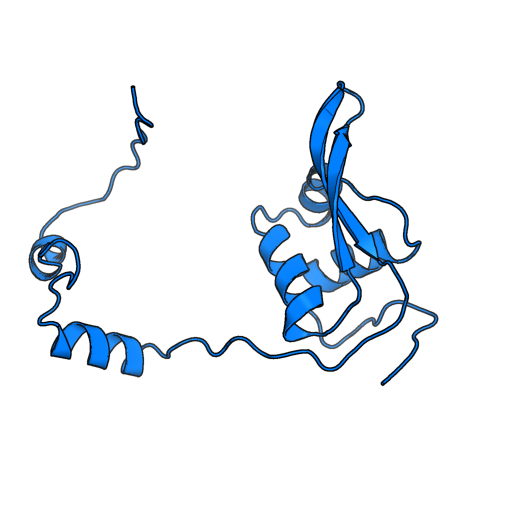5.408 1.00 90.38 98 ILE A N 1
ATOM 809 C CA . ILE A 1 98 ? 12.689 1.627 -25.646 1.00 90.38 98 ILE A CA 1
ATOM 810 C C . ILE A 1 98 ? 13.266 3.032 -25.843 1.00 90.38 98 ILE A C 1
ATOM 812 O O . ILE A 1 98 ? 12.981 3.685 -26.839 1.00 90.38 98 ILE A O 1
ATOM 816 N N . LEU A 1 99 ? 14.124 3.484 -24.922 1.00 90.44 99 LEU A N 1
ATOM 817 C CA . LEU A 1 99 ? 14.699 4.827 -24.986 1.00 90.44 99 LEU A CA 1
ATOM 818 C C . LEU A 1 99 ? 15.582 5.031 -26.221 1.00 90.44 99 LEU A C 1
ATOM 820 O O . LEU A 1 99 ? 15.514 6.088 -26.831 1.00 90.44 99 LEU A O 1
ATOM 824 N N . GLU A 1 100 ? 16.404 4.054 -26.596 1.00 91.75 100 GLU A N 1
ATOM 825 C CA . GLU A 1 100 ? 17.239 4.128 -27.800 1.00 91.75 100 GLU A CA 1
ATOM 826 C C . GLU A 1 100 ? 16.389 4.127 -29.074 1.00 91.75 100 GLU A C 1
ATOM 828 O O . GLU A 1 100 ? 16.659 4.920 -29.975 1.00 91.75 100 GLU A O 1
ATOM 833 N N . GLY A 1 101 ? 15.341 3.296 -29.128 1.00 91.06 101 GLY A N 1
ATOM 834 C CA . GLY A 1 101 ? 14.391 3.265 -30.243 1.00 91.06 101 GLY A CA 1
ATOM 835 C C . GLY A 1 101 ? 13.662 4.595 -30.430 1.00 91.06 101 GLY A C 1
ATOM 836 O O . GLY A 1 101 ? 13.564 5.095 -31.548 1.00 91.06 101 GLY A O 1
ATOM 837 N N . ASP A 1 102 ? 13.257 5.217 -29.325 1.00 91.56 102 ASP A N 1
ATOM 838 C CA . ASP A 1 102 ? 12.603 6.527 -29.316 1.00 91.56 102 ASP A CA 1
ATOM 839 C C . ASP A 1 102 ? 13.599 7.695 -29.447 1.00 91.56 102 ASP A C 1
ATOM 841 O O . ASP A 1 102 ? 13.220 8.853 -29.279 1.00 91.56 102 ASP A O 1
ATOM 845 N N . GLN A 1 103 ? 14.885 7.419 -29.708 1.00 90.38 103 GLN A N 1
ATOM 846 C CA . GLN A 1 103 ? 15.966 8.413 -29.764 1.00 90.38 103 GLN A CA 1
ATOM 847 C C . GLN A 1 103 ? 15.963 9.344 -28.542 1.00 90.38 103 GLN A C 1
ATOM 849 O O . GLN A 1 103 ? 16.145 10.556 -28.650 1.00 90.38 103 GLN A O 1
ATOM 854 N N . TYR A 1 104 ? 15.695 8.767 -27.370 1.00 90.25 104 TYR A N 1
ATOM 855 C CA . TYR A 1 104 ? 15.536 9.436 -26.081 1.00 90.25 104 TYR A CA 1
ATOM 856 C C . TYR A 1 104 ? 14.554 10.621 -26.120 1.00 90.25 104 TYR A C 1
ATOM 858 O O . TYR A 1 104 ? 14.622 11.514 -25.275 1.00 90.25 104 TYR A O 1
ATOM 866 N N . THR A 1 105 ? 13.623 10.620 -27.070 1.00 90.25 105 THR A N 1
ATOM 867 C CA . THR A 1 105 ? 12.650 11.683 -27.295 1.00 90.25 105 THR A CA 1
ATOM 868 C C . THR A 1 105 ? 11.274 11.200 -26.857 1.00 90.25 105 THR A C 1
ATOM 870 O O . THR A 1 105 ? 10.832 10.106 -27.208 1.00 90.25 105 THR A O 1
ATOM 873 N N . CYS A 1 106 ? 10.576 12.007 -26.057 1.00 87.75 106 CYS A N 1
ATOM 874 C CA . CYS A 1 106 ? 9.228 11.674 -25.610 1.00 87.75 106 CYS A CA 1
ATOM 875 C C . CYS A 1 106 ? 8.270 11.574 -26.807 1.00 87.75 106 CYS A C 1
ATOM 877 O O . CYS A 1 106 ? 7.994 12.578 -27.452 1.00 87.75 106 CYS A O 1
ATOM 879 N N . GLN A 1 107 ? 7.673 10.404 -27.038 1.00 89.56 107 GLN A N 1
ATOM 880 C CA . GLN A 1 107 ? 6.730 10.185 -28.148 1.00 89.56 107 GLN A CA 1
ATOM 881 C C . GLN A 1 107 ? 5.375 10.909 -27.982 1.00 89.56 107 GLN A C 1
ATOM 883 O O . GLN A 1 107 ? 4.520 10.833 -28.857 1.00 89.56 107 GLN A O 1
ATOM 888 N N . VAL A 1 108 ? 5.153 11.597 -26.854 1.00 92.38 108 VAL A N 1
ATOM 889 C CA . VAL A 1 108 ? 3.921 12.362 -26.577 1.00 92.38 108 VAL A CA 1
ATOM 890 C C . VAL A 1 108 ? 4.131 13.869 -26.711 1.00 92.38 108 VAL A C 1
ATOM 892 O O . VAL A 1 108 ? 3.253 14.565 -27.208 1.00 92.38 108 VAL A O 1
ATOM 895 N N . CYS A 1 109 ? 5.259 14.389 -26.218 1.00 91.56 109 CYS A N 1
ATOM 896 C CA . CYS A 1 109 ? 5.519 15.833 -26.155 1.00 91.56 109 CYS A CA 1
ATOM 897 C C . CYS A 1 109 ? 6.849 16.263 -26.782 1.00 91.56 109 CYS A C 1
ATOM 899 O O . CYS A 1 109 ? 7.250 17.408 -26.602 1.00 91.56 109 CYS A O 1
ATOM 901 N N . GLU A 1 110 ? 7.553 15.348 -27.449 1.00 89.00 110 GLU A N 1
ATOM 902 C CA . GLU A 1 110 ? 8.793 15.593 -28.204 1.00 89.00 110 GLU A CA 1
ATOM 903 C C . GLU A 1 110 ? 9.981 16.110 -27.371 1.00 89.00 110 GLU A C 1
ATOM 905 O O . GLU A 1 110 ? 11.015 16.497 -27.906 1.00 89.00 110 GLU A O 1
ATOM 910 N N . ALA A 1 111 ? 9.882 16.086 -26.039 1.00 87.06 111 ALA A N 1
ATOM 911 C CA . ALA A 1 111 ? 10.983 16.480 -25.168 1.00 87.06 111 ALA A CA 1
ATOM 912 C C . ALA A 1 111 ? 12.188 15.532 -25.317 1.00 87.06 111 ALA A C 1
ATOM 914 O O . ALA A 1 111 ? 12.056 14.325 -25.098 1.00 87.06 111 ALA A O 1
ATOM 915 N N . ASP A 1 112 ? 13.364 16.095 -25.606 1.00 85.62 112 ASP A N 1
ATOM 916 C CA . ASP A 1 112 ? 14.630 15.367 -25.733 1.00 85.62 112 ASP A CA 1
ATOM 917 C C . ASP A 1 112 ? 15.305 15.151 -24.362 1.00 85.62 112 ASP A C 1
ATOM 919 O O . ASP A 1 112 ? 15.637 16.094 -23.631 1.00 85.62 112 ASP A O 1
ATOM 923 N N . LEU A 1 113 ? 15.516 13.885 -23.993 1.00 78.62 113 LEU A N 1
ATOM 924 C CA . LEU A 1 113 ? 16.178 13.488 -22.751 1.00 78.62 113 LEU A CA 1
ATOM 925 C C . LEU A 1 113 ? 17.712 13.456 -22.855 1.00 78.62 113 LEU A C 1
ATOM 927 O O . LEU A 1 113 ? 18.362 13.389 -21.806 1.00 78.62 113 LEU A O 1
ATOM 931 N N . HIS A 1 114 ? 18.318 13.561 -24.044 1.00 72.62 114 HIS A N 1
ATOM 932 C CA . HIS A 1 114 ? 19.776 13.699 -24.182 1.00 72.62 114 HIS A CA 1
ATOM 933 C C . HIS A 1 114 ? 20.286 14.966 -23.487 1.00 72.62 114 HIS A C 1
ATOM 935 O O . HIS A 1 114 ? 21.313 14.942 -22.800 1.00 72.62 114 HIS A O 1
ATOM 941 N N . VAL A 1 115 ? 19.518 16.054 -23.585 1.00 57.91 115 VAL A N 1
ATOM 942 C CA . VAL A 1 115 ? 19.862 17.379 -23.043 1.00 57.91 115 VAL A CA 1
ATOM 943 C C . VAL A 1 115 ? 19.974 17.370 -21.508 1.00 57.91 115 VAL A C 1
ATOM 945 O O . VAL A 1 115 ? 20.685 18.184 -20.919 1.00 57.91 115 VAL A O 1
ATOM 948 N N . ARG A 1 116 ? 19.350 16.399 -20.822 1.00 51.97 116 ARG A N 1
ATOM 949 C CA . ARG A 1 116 ? 19.382 16.286 -19.351 1.00 51.97 116 ARG A CA 1
ATOM 950 C C . ARG A 1 116 ? 20.688 15.731 -18.773 1.00 51.97 116 ARG A C 1
ATOM 952 O O . ARG A 1 116 ? 20.864 15.797 -17.558 1.00 51.97 116 ARG A O 1
ATOM 959 N N . ARG A 1 117 ? 21.625 15.220 -19.587 1.00 46.78 117 ARG A N 1
ATOM 960 C CA . ARG A 1 117 ? 22.959 14.810 -19.089 1.00 46.78 117 ARG A CA 1
ATOM 961 C C . ARG A 1 117 ? 23.891 15.989 -18.776 1.00 46.78 117 ARG A C 1
ATOM 963 O O . ARG A 1 117 ? 24.904 15.777 -18.120 1.00 46.78 117 ARG A O 1
ATOM 970 N N . LEU A 1 118 ? 23.552 17.211 -19.201 1.00 45.06 118 LEU A N 1
ATOM 971 C CA . LEU A 1 118 ? 24.388 18.408 -19.024 1.00 45.06 118 LEU A CA 1
ATOM 972 C C . LEU A 1 118 ? 23.901 19.372 -17.928 1.00 45.06 118 LEU A C 1
ATOM 974 O O . LEU A 1 118 ? 24.567 20.372 -17.670 1.00 45.06 118 LEU A O 1
ATOM 978 N N . SER A 1 119 ? 22.778 19.107 -17.250 1.00 38.12 119 SER A N 1
ATOM 979 C CA . SER A 1 119 ? 22.284 20.011 -16.201 1.00 38.12 119 SER A CA 1
ATOM 980 C C . SER A 1 119 ? 22.813 19.620 -14.810 1.00 38.12 119 SER A C 1
ATOM 982 O O . SER A 1 119 ? 22.498 18.523 -14.332 1.00 38.12 119 SER A O 1
ATOM 984 N N . PRO A 1 120 ? 23.560 20.493 -14.109 1.00 40.41 120 PRO A N 1
ATOM 985 C CA . PRO A 1 120 ? 23.962 20.250 -12.734 1.00 40.41 120 PRO A CA 1
ATOM 986 C C . PRO A 1 120 ? 22.746 20.377 -11.809 1.00 40.41 120 PRO A C 1
ATOM 988 O O . PRO A 1 120 ? 22.117 21.424 -11.741 1.00 40.41 120 PRO A O 1
ATOM 991 N N . LYS A 1 121 ? 22.468 19.299 -11.065 1.00 40.34 121 LYS A N 1
ATOM 992 C CA . LYS A 1 121 ? 21.605 19.233 -9.872 1.00 40.34 121 LYS A CA 1
ATOM 993 C C . LYS A 1 121 ? 20.165 19.740 -10.066 1.00 40.34 121 LYS A C 1
ATOM 995 O O . LYS A 1 121 ? 19.879 20.926 -9.959 1.00 40.34 121 LYS A O 1
ATOM 1000 N N . PHE A 1 122 ? 19.225 18.798 -10.173 1.00 41.59 122 PHE A N 1
ATOM 1001 C CA . PHE A 1 122 ? 17.836 19.033 -9.769 1.00 41.59 122 PHE A CA 1
ATOM 1002 C C . PHE A 1 122 ? 17.819 19.420 -8.283 1.00 41.59 122 PHE A C 1
ATOM 1004 O O . PHE A 1 122 ? 17.808 18.562 -7.400 1.00 41.59 122 PHE A O 1
ATOM 1011 N N . THR A 1 123 ? 17.839 20.719 -7.993 1.00 39.31 123 THR A N 1
ATOM 1012 C CA . THR A 1 123 ? 17.306 21.226 -6.738 1.00 39.31 123 THR A CA 1
ATOM 1013 C C . THR A 1 123 ? 15.799 21.028 -6.797 1.00 39.31 123 THR A C 1
ATOM 1015 O O . THR A 1 123 ? 15.107 21.440 -7.727 1.00 39.31 123 THR A O 1
ATOM 1018 N N . THR A 1 124 ? 15.282 20.313 -5.809 1.00 46.84 124 THR A N 1
ATOM 1019 C CA . THR A 1 124 ? 13.856 20.200 -5.552 1.00 46.84 124 THR A CA 1
ATOM 1020 C C . THR A 1 124 ? 13.274 21.600 -5.404 1.00 46.84 124 THR A C 1
ATOM 1022 O O . THR A 1 124 ? 13.523 22.261 -4.396 1.00 46.84 124 THR A O 1
ATOM 1025 N N . ASN A 1 125 ? 12.456 22.048 -6.353 1.00 34.69 125 ASN A N 1
ATOM 1026 C CA . ASN A 1 125 ? 11.431 23.014 -6.002 1.00 34.69 125 ASN A CA 1
ATOM 1027 C C . ASN A 1 125 ? 10.116 22.743 -6.724 1.00 34.69 125 ASN A C 1
ATOM 1029 O O . ASN A 1 125 ? 10.000 22.772 -7.946 1.00 34.69 125 ASN A O 1
ATOM 1033 N N . LYS A 1 126 ? 9.131 22.429 -5.883 1.00 42.62 126 LYS A N 1
ATOM 1034 C CA . LYS A 1 126 ? 7.712 22.284 -6.174 1.00 42.62 126 LYS A CA 1
ATOM 1035 C C . LYS A 1 126 ? 7.193 23.486 -6.964 1.00 42.62 126 LYS A C 1
ATOM 1037 O O . LYS A 1 126 ? 7.414 24.620 -6.553 1.00 42.62 126 LYS A O 1
ATOM 1042 N N . ARG A 1 127 ? 6.346 23.215 -7.959 1.00 34.62 127 ARG A N 1
ATOM 1043 C CA . ARG A 1 127 ? 4.965 23.733 -8.041 1.00 34.62 127 ARG A CA 1
ATOM 1044 C C . ARG A 1 127 ? 4.284 23.122 -9.265 1.00 34.62 127 ARG A C 1
ATOM 1046 O O . ARG A 1 127 ? 4.373 23.648 -10.365 1.00 34.62 127 ARG A O 1
ATOM 1053 N N . TYR A 1 128 ? 3.571 22.019 -9.051 1.00 36.53 128 TYR A N 1
ATOM 1054 C CA . TYR A 1 128 ? 2.440 21.697 -9.913 1.00 36.53 128 TYR A CA 1
ATOM 1055 C C . TYR A 1 128 ? 1.375 22.762 -9.635 1.00 36.53 128 TYR A C 1
ATOM 1057 O O . TYR A 1 128 ? 0.832 22.810 -8.531 1.00 36.53 128 TYR A O 1
ATOM 1065 N N . ARG A 1 129 ? 1.136 23.664 -10.591 1.00 33.88 129 ARG A N 1
ATOM 1066 C CA . ARG A 1 129 ? -0.119 24.414 -10.645 1.00 33.88 129 ARG A CA 1
ATOM 1067 C C . ARG A 1 129 ? -1.111 23.542 -11.403 1.00 33.88 129 ARG A C 1
ATOM 1069 O O . ARG A 1 129 ? -0.911 23.262 -12.579 1.00 33.88 129 ARG A O 1
ATOM 1076 N N . VAL A 1 130 ? -2.118 23.067 -10.681 1.00 40.59 130 VAL A N 1
ATOM 1077 C CA . VAL A 1 130 ? -3.377 22.597 -11.259 1.00 40.59 130 VAL A CA 1
ATOM 1078 C C . VAL A 1 130 ? -4.152 23.846 -11.698 1.00 40.59 130 VAL A C 1
ATOM 1080 O O . VAL A 1 130 ? -4.066 24.871 -11.025 1.00 40.59 130 VAL A O 1
ATOM 1083 N N . PHE A 1 131 ? -4.799 23.733 -12.856 1.00 37.31 131 PHE A N 1
ATOM 1084 C CA . PHE A 1 131 ? -5.711 24.662 -13.531 1.00 37.31 131 PHE A CA 1
ATOM 1085 C C . PHE A 1 131 ? -6.442 25.700 -12.663 1.00 37.31 131 PHE A C 1
ATOM 1087 O O . PHE A 1 131 ? -6.990 25.348 -11.621 1.00 37.31 131 PHE A O 1
ATOM 1094 N N . GLU A 1 132 ? -6.555 26.916 -13.208 1.00 38.22 132 GLU A N 1
ATOM 1095 C CA . GLU A 1 132 ? -7.847 27.531 -13.571 1.00 38.22 132 GLU A CA 1
ATOM 1096 C C . GLU A 1 132 ? -7.760 28.018 -15.023 1.00 38.22 132 GLU A C 1
ATOM 1098 O O . GLU A 1 132 ? -6.666 28.510 -15.399 1.00 38.22 132 GLU A O 1
#

Sequence (132 aa):
MTLYHEPPTDGYSEAKLIILKMLWDGEWVLGDDVLEAVGQSYYDRRIRELRDEDGWDIESGWRENKEGVKRPAYRLRSHYRGQGIKRISISAAEKRLILEGDQYTCQVCEADLHVRRLSPKFTTNKRYRVFE

Foldseek 3Di:
DDQDPDQDDDPDDPLLSQVCNVQVVFDKDFVVNSCVRNVDPCSVVSLCCCCAAFAFQKDWDWDADPVRDITIIIHRNGSDGDHHDDDDDDDPVSVVVVCVVCVVAPPPPRDHPVVVVPDPDDDDDDDDDDDD